Protein AF-A0A937V9N5-F1 (afdb_monomer_lite)

Foldseek 3Di:
DDDDDDDQDAPVVLVVQLPDDDDPVQWDWDFDDADPVNPDGDTDIDGDPVSSVVSCCVSAVVKDKDWDWDDDPQKIKIKIWIDGSRDTDIDIDMDRDDDDD

Sequence (101 aa):
MSSTIPTPKAFDAVLAELAEHFDPEAVEFKAGAVTQDKARALALAYVDSRVYQGRLDTVAPDWRNEYTREYAGERVIVTCALTVAGVTRQAIGESLERSPL

Structure (mmCIF, N/CA/C/O backbone):
data_AF-A0A937V9N5-F1
#
_entry.id   AF-A0A937V9N5-F1
#
loop_
_atom_site.group_PDB
_atom_site.id
_atom_site.type_symbol
_atom_site.label_atom_id
_atom_site.label_alt_id
_atom_site.label_comp_id
_atom_site.label_asym_id
_atom_site.label_entity_id
_atom_site.label_seq_id
_atom_site.pdbx_PDB_ins_code
_atom_site.Cartn_x
_atom_site.Cartn_y
_atom_site.Cartn_z
_atom_site.occupancy
_atom_site.B_iso_or_equiv
_atom_site.auth_seq_id
_atom_site.auth_comp_id
_atom_site.auth_asym_id
_atom_site.auth_atom_id
_atom_site.pdbx_PDB_model_num
ATOM 1 N N . MET A 1 1 ? 29.000 -15.681 -19.452 1.00 52.06 1 MET A N 1
ATOM 2 C CA . MET A 1 1 ? 27.544 -15.846 -19.271 1.00 52.06 1 MET A CA 1
ATOM 3 C C . MET A 1 1 ? 26.914 -14.479 -19.488 1.00 52.06 1 MET A C 1
ATOM 5 O O . MET A 1 1 ? 27.125 -13.608 -18.657 1.00 52.06 1 MET A O 1
ATOM 9 N N . SER A 1 2 ? 26.273 -14.238 -20.635 1.00 53.72 2 SER A N 1
ATOM 10 C CA . SER A 1 2 ? 25.609 -12.952 -20.894 1.00 53.72 2 SER A CA 1
ATOM 11 C C . SER A 1 2 ? 24.272 -12.928 -20.165 1.00 53.72 2 SER A C 1
ATOM 13 O O . SER A 1 2 ? 23.360 -13.661 -20.539 1.00 53.72 2 SER A O 1
ATOM 15 N N . SER A 1 3 ? 24.168 -12.118 -19.112 1.00 53.28 3 SER A N 1
ATOM 16 C CA . SER A 1 3 ? 22.881 -11.828 -18.481 1.00 53.28 3 SER A CA 1
ATOM 17 C C . SER A 1 3 ? 22.115 -10.872 -19.396 1.00 53.28 3 SER A C 1
ATOM 19 O O . SER A 1 3 ? 22.563 -9.751 -19.635 1.00 53.28 3 SER A O 1
ATOM 21 N N . THR A 1 4 ? 21.009 -11.338 -19.975 1.00 52.84 4 THR A N 1
ATOM 22 C CA . THR A 1 4 ? 20.101 -10.484 -20.750 1.00 52.84 4 THR A CA 1
ATOM 23 C C . THR A 1 4 ? 19.293 -9.675 -19.747 1.00 52.84 4 THR A C 1
ATOM 25 O O . THR A 1 4 ? 18.473 -10.242 -19.031 1.00 52.84 4 THR A O 1
ATOM 28 N N . ILE A 1 5 ? 19.550 -8.370 -19.658 1.00 61.75 5 ILE A N 1
ATOM 29 C CA . ILE A 1 5 ? 18.719 -7.469 -18.854 1.00 61.75 5 ILE A CA 1
ATOM 30 C C . ILE A 1 5 ? 17.372 -7.351 -19.583 1.00 61.75 5 ILE A C 1
ATOM 32 O O . ILE A 1 5 ? 17.368 -6.925 -20.742 1.00 61.75 5 ILE A O 1
ATOM 36 N N . PRO A 1 6 ? 16.243 -7.753 -18.972 1.00 65.75 6 PRO A N 1
ATOM 37 C CA . PRO A 1 6 ? 14.940 -7.588 -19.597 1.00 65.75 6 PRO A CA 1
ATOM 38 C C . PRO A 1 6 ? 14.667 -6.098 -19.827 1.00 65.75 6 PRO A C 1
ATOM 40 O O . PRO A 1 6 ? 14.913 -5.264 -18.956 1.00 65.75 6 PRO A O 1
ATOM 43 N N . THR A 1 7 ? 14.184 -5.756 -21.021 1.00 70.56 7 THR A N 1
ATOM 44 C CA . THR A 1 7 ? 13.763 -4.389 -21.339 1.00 70.56 7 THR A CA 1
ATOM 45 C C . THR A 1 7 ? 12.620 -3.977 -20.403 1.00 70.56 7 THR A C 1
ATOM 47 O O . THR A 1 7 ? 11.672 -4.754 -20.258 1.00 70.56 7 THR A O 1
ATOM 50 N N . PRO A 1 8 ? 12.669 -2.783 -19.781 1.00 78.44 8 PRO A N 1
ATOM 51 C CA . PRO A 1 8 ? 11.593 -2.317 -18.914 1.00 78.44 8 PRO A CA 1
ATOM 52 C C . PRO A 1 8 ? 10.270 -2.238 -19.678 1.00 78.44 8 PRO A C 1
ATOM 54 O O . PRO A 1 8 ? 10.219 -1.714 -20.795 1.00 78.44 8 PRO A O 1
ATOM 57 N N . LYS A 1 9 ? 9.192 -2.748 -19.076 1.00 88.25 9 LYS A N 1
ATOM 58 C CA . LYS A 1 9 ? 7.836 -2.600 -19.617 1.00 88.25 9 LYS A CA 1
ATOM 59 C C . LYS A 1 9 ? 7.418 -1.125 -19.573 1.00 88.25 9 LYS A C 1
ATOM 61 O O . LYS A 1 9 ? 7.763 -0.400 -18.642 1.00 88.25 9 LYS A O 1
ATOM 66 N N . ALA A 1 10 ? 6.634 -0.689 -20.558 1.00 92.94 10 ALA A N 1
ATOM 67 C CA . ALA A 1 10 ? 5.987 0.620 -20.509 1.00 92.94 10 ALA A CA 1
ATOM 68 C C . ALA A 1 10 ? 4.964 0.674 -19.359 1.00 92.94 10 ALA A C 1
ATOM 70 O O . ALA A 1 10 ? 4.319 -0.334 -19.058 1.00 92.94 10 ALA A O 1
ATOM 71 N N . PHE A 1 11 ? 4.785 1.852 -18.753 1.00 95.19 11 PHE A N 1
ATOM 72 C CA . PHE A 1 11 ? 3.903 2.024 -17.594 1.00 95.19 11 PHE A CA 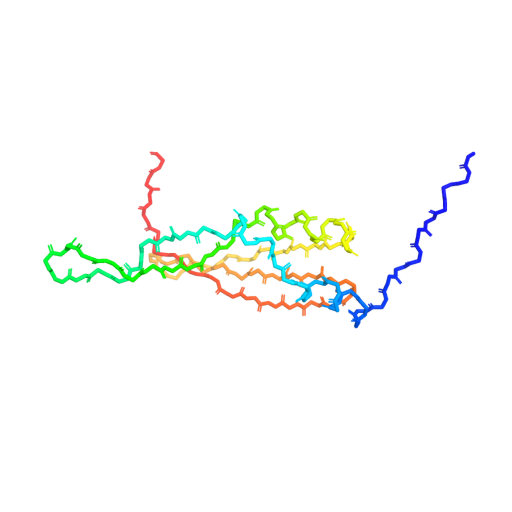1
ATOM 73 C C . PHE A 1 11 ? 2.469 1.538 -17.848 1.00 95.19 11 PHE A C 1
ATOM 75 O O . PHE A 1 11 ? 1.919 0.848 -16.999 1.00 95.19 11 PHE A O 1
ATOM 82 N N . ASP A 1 12 ? 1.887 1.812 -19.018 1.00 96.94 12 ASP A N 1
ATOM 83 C CA . ASP A 1 12 ? 0.512 1.392 -19.329 1.00 96.94 12 ASP A CA 1
ATOM 84 C C . ASP A 1 12 ? 0.350 -0.136 -19.359 1.00 96.94 12 ASP A C 1
ATOM 86 O O . ASP A 1 12 ? -0.667 -0.661 -18.909 1.00 96.94 12 ASP A O 1
ATOM 90 N N . ALA A 1 13 ? 1.373 -0.864 -19.825 1.00 96.50 13 ALA A N 1
ATOM 91 C CA . ALA A 1 13 ? 1.375 -2.327 -19.806 1.00 96.50 13 ALA A CA 1
ATOM 92 C C . ALA A 1 13 ? 1.490 -2.867 -18.371 1.00 96.50 13 ALA A C 1
ATOM 94 O O . ALA A 1 13 ? 0.758 -3.777 -17.989 1.00 96.50 13 ALA A O 1
ATOM 95 N N . VAL A 1 14 ? 2.359 -2.261 -17.555 1.00 97.31 14 VAL A N 1
ATOM 96 C CA . VAL A 1 14 ? 2.480 -2.588 -16.126 1.00 97.31 14 VAL A CA 1
ATOM 97 C C . VAL A 1 14 ? 1.174 -2.311 -15.387 1.00 97.31 14 VAL A C 1
ATOM 99 O O . VAL A 1 14 ? 0.725 -3.136 -14.597 1.00 97.31 14 VAL A O 1
ATOM 102 N N . LEU A 1 15 ? 0.535 -1.173 -15.655 1.00 96.94 15 LEU A N 1
ATOM 103 C CA . LEU A 1 15 ? -0.718 -0.793 -15.017 1.00 96.94 15 LEU A CA 1
ATOM 104 C C . LEU A 1 15 ? -1.845 -1.774 -15.353 1.00 96.94 15 LEU A C 1
ATOM 106 O O . LEU A 1 15 ? -2.613 -2.116 -14.458 1.00 96.94 15 LEU A O 1
ATOM 110 N N . ALA A 1 16 ? -1.924 -2.242 -16.603 1.00 97.56 16 ALA A N 1
ATOM 111 C CA . ALA A 1 16 ? -2.905 -3.245 -17.008 1.00 97.56 16 ALA A CA 1
ATOM 112 C C . ALA A 1 16 ? -2.749 -4.551 -16.206 1.00 97.56 16 ALA A C 1
ATOM 114 O O . ALA A 1 16 ? -3.729 -5.043 -15.659 1.00 97.56 16 ALA A O 1
ATOM 115 N N . GLU A 1 17 ? -1.522 -5.060 -16.053 1.00 97.56 17 GLU A N 1
ATOM 116 C CA . GLU A 1 17 ? -1.250 -6.266 -15.252 1.00 97.56 17 GLU A CA 1
ATOM 117 C C . GLU A 1 17 ? -1.526 -6.055 -13.753 1.00 97.56 17 GLU A C 1
ATOM 119 O O . GLU A 1 17 ? -2.065 -6.931 -13.078 1.00 97.56 17 GLU A O 1
ATOM 124 N N . LEU A 1 18 ? -1.184 -4.883 -13.206 1.00 97.00 18 LEU A N 1
ATOM 125 C CA . LEU A 1 18 ? -1.448 -4.569 -11.797 1.00 97.00 18 LEU A CA 1
ATOM 126 C C . LEU A 1 18 ? -2.946 -4.416 -11.489 1.00 97.00 18 LEU A C 1
ATOM 128 O O . LEU A 1 18 ? -3.344 -4.658 -10.346 1.00 97.00 18 LEU A O 1
ATOM 132 N N . ALA A 1 19 ? -3.751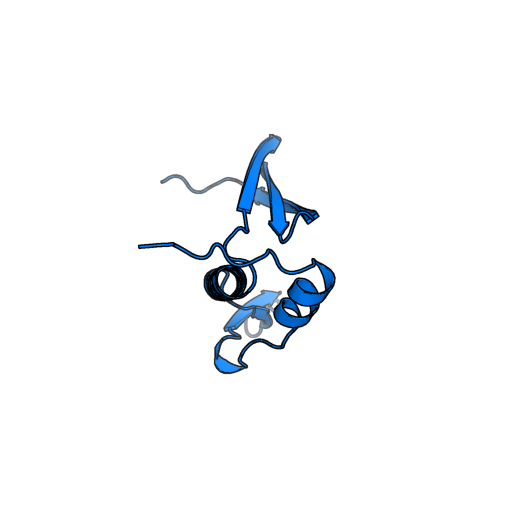 -4.029 -12.484 1.00 96.69 19 ALA A N 1
ATOM 133 C CA . ALA A 1 19 ? -5.194 -3.823 -12.371 1.00 96.69 19 ALA A CA 1
ATOM 134 C C . ALA A 1 19 ? -6.022 -5.120 -12.366 1.00 96.69 19 ALA A C 1
ATOM 136 O O . ALA A 1 19 ? -7.218 -5.060 -12.077 1.00 96.69 19 ALA A O 1
ATOM 137 N N . GLU A 1 20 ? -5.413 -6.275 -12.651 1.00 97.31 20 GLU A N 1
ATOM 138 C CA . GLU A 1 20 ? -6.083 -7.576 -12.562 1.00 97.31 20 GLU A CA 1
ATOM 139 C C . GLU A 1 20 ? -6.676 -7.820 -11.167 1.00 97.31 20 GLU A C 1
ATOM 141 O O . GLU A 1 20 ? -6.169 -7.336 -10.149 1.00 97.31 20 GLU A O 1
ATOM 146 N N . HIS A 1 21 ? -7.749 -8.604 -11.075 1.00 96.50 21 HIS A N 1
ATOM 147 C CA . HIS A 1 21 ? -8.350 -8.904 -9.775 1.00 96.50 21 HIS A CA 1
ATOM 148 C C . HIS A 1 21 ? -7.378 -9.680 -8.872 1.00 96.50 21 HIS A C 1
ATOM 150 O O . HIS A 1 21 ? -6.506 -10.415 -9.339 1.00 96.50 21 HIS A O 1
ATOM 156 N N . PHE A 1 22 ? -7.491 -9.498 -7.556 1.00 96.00 22 PHE A N 1
ATOM 157 C CA . PHE A 1 22 ? -6.865 -10.426 -6.613 1.00 96.00 22 PHE A CA 1
ATOM 158 C C . PHE A 1 22 ? -7.652 -11.731 -6.569 1.00 96.00 22 PHE A C 1
ATOM 160 O O . PHE A 1 22 ? -8.854 -11.743 -6.840 1.00 96.00 22 PHE A O 1
ATOM 167 N N . ASP A 1 23 ? -6.958 -12.814 -6.221 1.00 96.00 23 ASP A N 1
ATOM 168 C CA . ASP A 1 23 ? -7.618 -14.071 -5.887 1.00 96.00 23 ASP A CA 1
ATOM 169 C C . ASP A 1 23 ? -8.632 -13.805 -4.758 1.00 96.00 23 ASP A C 1
ATOM 171 O O . ASP A 1 23 ? -8.250 -13.196 -3.750 1.00 96.00 23 ASP A O 1
ATOM 175 N N . PRO A 1 24 ? -9.908 -14.205 -4.902 1.00 96.12 24 PRO A N 1
ATOM 176 C CA . PRO A 1 24 ? -10.894 -14.072 -3.836 1.00 96.12 24 PRO A CA 1
ATOM 177 C C . PRO A 1 24 ? -10.440 -14.664 -2.496 1.00 96.12 24 PRO A C 1
ATOM 179 O O . PRO A 1 24 ? -10.821 -14.134 -1.456 1.00 96.12 24 PRO A O 1
ATOM 182 N N . GLU A 1 25 ? -9.607 -15.711 -2.497 1.00 96.69 25 GLU A N 1
ATOM 183 C CA . GLU A 1 25 ? -9.066 -16.314 -1.270 1.00 96.69 25 GLU A CA 1
ATOM 184 C C . GLU A 1 25 ? -8.030 -15.426 -0.562 1.00 96.69 25 GLU A C 1
ATOM 186 O O . GLU A 1 25 ? -7.807 -15.574 0.638 1.00 96.69 25 GLU A O 1
ATOM 191 N N . ALA A 1 26 ? -7.427 -14.467 -1.270 1.00 96.31 26 ALA A N 1
ATOM 192 C CA . ALA A 1 26 ? -6.516 -13.482 -0.687 1.00 96.31 26 ALA A CA 1
ATOM 193 C C . ALA A 1 26 ? -7.247 -12.276 -0.065 1.00 96.31 26 ALA A C 1
ATOM 195 O O . ALA A 1 26 ? -6.599 -11.398 0.514 1.00 96.31 26 ALA A O 1
ATOM 196 N N . VAL A 1 27 ? -8.576 -12.193 -0.213 1.00 96.75 27 VAL A N 1
ATOM 197 C CA . VAL A 1 27 ? -9.393 -11.121 0.363 1.00 96.75 27 VAL A CA 1
ATOM 198 C C . VAL A 1 27 ? -9.792 -11.488 1.788 1.00 96.75 27 VAL A C 1
ATOM 200 O O . VAL A 1 27 ? -10.601 -12.379 2.034 1.00 96.75 27 VAL A O 1
ATOM 203 N N . GLU A 1 28 ? -9.257 -10.736 2.739 1.00 96.12 28 GLU A N 1
ATOM 204 C CA . GLU A 1 28 ? -9.575 -10.828 4.155 1.00 96.12 28 GLU A CA 1
ATOM 205 C C . GLU A 1 28 ? -10.590 -9.756 4.568 1.00 96.12 28 GLU A C 1
ATOM 207 O O . GLU A 1 28 ? -10.791 -8.745 3.890 1.00 96.12 28 GLU A O 1
ATOM 212 N N . PHE A 1 29 ? -11.229 -9.950 5.723 1.00 95.75 29 PHE A N 1
ATOM 213 C CA . PHE A 1 29 ? -12.173 -8.986 6.280 1.00 95.75 29 PHE A CA 1
ATOM 214 C C . PHE A 1 29 ? -11.750 -8.569 7.678 1.00 95.75 29 PHE A C 1
ATOM 216 O O . PHE A 1 29 ? -11.558 -9.404 8.561 1.00 95.75 29 PHE A O 1
ATOM 223 N N . LYS A 1 30 ? -11.685 -7.257 7.905 1.00 94.31 30 LYS A N 1
ATOM 224 C CA . LYS A 1 30 ? -11.557 -6.689 9.249 1.00 94.31 30 LYS A CA 1
ATOM 225 C C . LYS A 1 30 ? -12.859 -6.036 9.687 1.00 94.31 30 LYS A C 1
ATOM 227 O O . LYS A 1 30 ? -13.608 -5.497 8.871 1.00 94.31 30 LYS A O 1
ATOM 232 N N . ALA A 1 31 ? -13.111 -6.052 10.992 1.00 95.00 31 ALA A N 1
ATOM 233 C CA . ALA A 1 31 ? -14.221 -5.313 11.573 1.00 95.00 31 ALA A CA 1
ATOM 234 C C . ALA A 1 31 ? -13.975 -3.801 11.427 1.00 95.00 31 ALA A C 1
ATOM 236 O O . ALA A 1 31 ? -12.967 -3.273 11.894 1.00 95.00 31 ALA A O 1
ATOM 237 N N . GLY A 1 32 ? -14.890 -3.118 10.745 1.00 95.31 32 GLY A N 1
ATOM 238 C CA . GLY A 1 32 ? -14.971 -1.665 10.663 1.00 95.31 3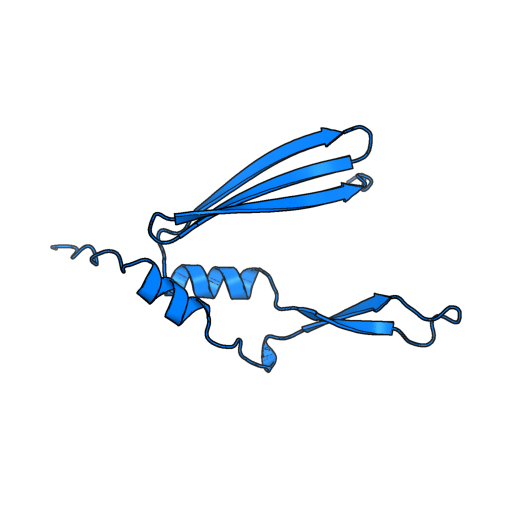2 GLY A CA 1
ATOM 239 C C . GLY A 1 32 ? -15.835 -1.089 11.782 1.00 95.31 32 GLY A C 1
ATOM 240 O O . GLY A 1 32 ? -15.732 -1.491 12.939 1.00 95.31 32 GLY A O 1
ATOM 241 N N . ALA A 1 33 ? -16.712 -0.144 11.435 1.00 95.81 33 ALA A N 1
ATOM 242 C CA . ALA A 1 33 ? -17.656 0.438 12.385 1.00 95.81 33 ALA A CA 1
ATOM 243 C C . ALA A 1 33 ? -18.537 -0.646 13.030 1.00 95.81 33 ALA A C 1
ATOM 245 O O . ALA A 1 33 ? -19.093 -1.499 12.333 1.00 95.81 33 ALA A O 1
ATOM 246 N N . VAL A 1 34 ? -18.664 -0.593 14.356 1.00 96.94 34 VAL A N 1
ATOM 247 C CA . VAL A 1 34 ? -19.485 -1.516 15.150 1.00 96.94 34 VAL A CA 1
ATOM 248 C C . VAL A 1 34 ? -20.803 -0.863 15.552 1.00 96.94 34 VAL A C 1
ATOM 250 O O . VAL A 1 34 ? -20.876 0.354 15.729 1.00 96.94 34 VAL A O 1
ATOM 253 N N . THR A 1 35 ? -21.853 -1.665 15.716 1.00 96.12 35 THR A N 1
ATOM 254 C CA . THR A 1 35 ? -23.117 -1.203 16.305 1.00 96.12 35 THR A CA 1
ATOM 255 C C . THR A 1 35 ? -22.919 -0.787 17.766 1.00 96.12 35 THR A C 1
ATOM 257 O O . THR A 1 35 ? -21.967 -1.213 18.422 1.00 96.12 35 THR A O 1
ATOM 260 N N . GLN A 1 36 ? -23.820 0.042 18.307 1.00 95.50 36 GLN A N 1
ATOM 261 C CA . GLN A 1 36 ? -23.724 0.528 19.694 1.00 95.50 36 GLN A CA 1
ATOM 262 C C . GLN A 1 36 ? -23.687 -0.618 20.720 1.00 95.50 36 GLN A C 1
ATOM 264 O O . GLN A 1 36 ? -22.962 -0.545 21.709 1.00 95.50 36 GLN A O 1
ATOM 269 N N . ASP A 1 37 ? -24.437 -1.690 20.460 1.00 95.94 37 ASP A N 1
ATOM 270 C CA . ASP A 1 37 ? -24.466 -2.916 21.264 1.00 95.94 37 ASP A CA 1
ATOM 271 C C . ASP A 1 37 ? -23.267 -3.854 21.010 1.00 95.94 37 ASP A C 1
ATOM 273 O O . ASP A 1 37 ? -23.164 -4.900 21.646 1.00 95.94 37 ASP A O 1
ATOM 277 N N . LYS A 1 38 ? -22.359 -3.492 20.090 1.00 93.00 38 LYS A N 1
ATOM 278 C CA . LYS A 1 38 ? -21.197 -4.274 19.630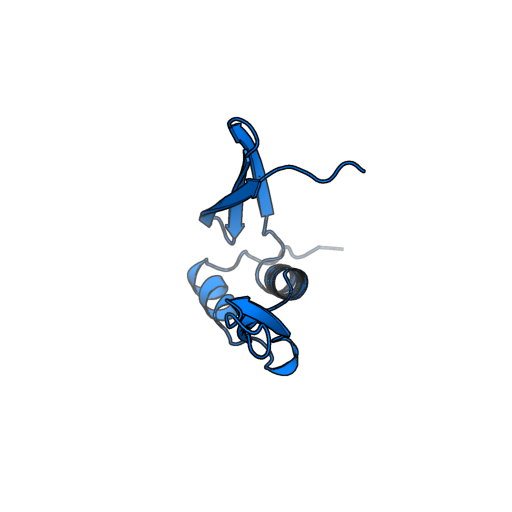 1.00 93.00 38 LYS A CA 1
ATOM 279 C C . LYS A 1 38 ? -21.535 -5.661 19.073 1.00 93.00 38 LYS A C 1
ATOM 281 O O . LYS A 1 38 ? -20.636 -6.476 18.887 1.00 93.00 38 LYS A O 1
ATOM 286 N N . ALA A 1 39 ? -22.804 -5.935 18.777 1.00 95.56 39 ALA A N 1
ATOM 287 C CA . ALA A 1 39 ? -23.233 -7.235 18.277 1.00 95.56 39 ALA A CA 1
ATOM 288 C C . ALA A 1 39 ? -22.874 -7.450 16.798 1.00 95.56 39 ALA A C 1
ATOM 290 O O . ALA A 1 39 ? -22.859 -8.587 16.329 1.00 95.56 39 ALA A O 1
ATOM 291 N N . ARG A 1 40 ? -22.630 -6.374 16.036 1.00 96.00 40 ARG A N 1
ATOM 292 C CA . ARG A 1 40 ? -22.335 -6.432 14.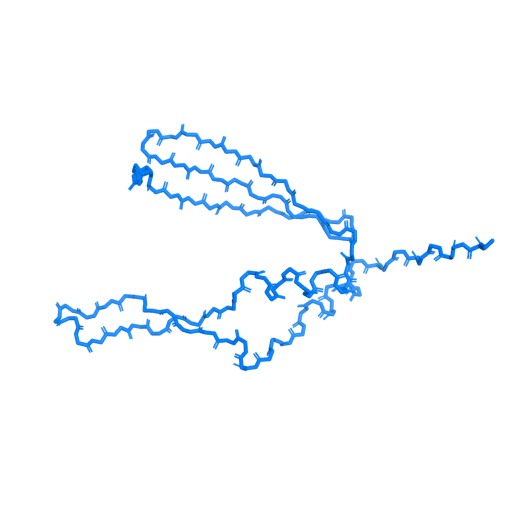598 1.00 96.00 40 ARG A CA 1
ATOM 293 C C . ARG A 1 40 ? -21.259 -5.423 14.223 1.00 96.00 40 ARG A C 1
ATOM 295 O O . ARG A 1 40 ? -21.118 -4.382 14.863 1.00 96.00 40 ARG A O 1
ATOM 302 N N . ALA A 1 41 ? -20.552 -5.717 13.139 1.00 97.25 41 ALA A N 1
ATOM 303 C CA . ALA A 1 41 ? -19.573 -4.826 12.536 1.00 97.25 41 ALA A CA 1
ATOM 304 C C . ALA A 1 41 ? -19.762 -4.769 11.018 1.00 97.25 41 ALA A C 1
ATOM 306 O O . ALA A 1 41 ? -20.180 -5.752 10.402 1.00 97.25 41 ALA A O 1
ATOM 307 N N . LEU A 1 42 ? -19.414 -3.635 10.412 1.00 97.19 42 LEU A N 1
ATOM 308 C CA . LEU A 1 42 ? -19.216 -3.549 8.969 1.00 97.19 42 LEU A CA 1
ATOM 309 C C . LEU A 1 42 ? -17.971 -4.361 8.595 1.00 97.19 42 LEU A C 1
ATOM 311 O O . LEU A 1 42 ? -16.879 -4.050 9.064 1.00 97.19 42 LEU A O 1
ATOM 315 N N . ALA A 1 43 ? -18.120 -5.381 7.755 1.00 96.75 43 ALA A N 1
ATOM 316 C CA . ALA A 1 43 ? -16.984 -6.135 7.242 1.00 96.75 43 ALA A CA 1
ATOM 317 C C . ALA A 1 43 ? -16.265 -5.311 6.162 1.00 96.75 43 ALA A C 1
ATOM 319 O O . ALA A 1 43 ? -16.831 -5.029 5.107 1.00 96.75 43 ALA A O 1
ATOM 320 N N . LEU A 1 44 ? -15.028 -4.901 6.436 1.00 97.00 44 LEU A N 1
ATOM 321 C CA . LEU A 1 44 ? -14.189 -4.171 5.492 1.00 97.00 44 LEU A CA 1
ATOM 322 C C . LEU A 1 44 ? -13.241 -5.152 4.812 1.00 97.00 44 LEU A C 1
ATOM 324 O O . LEU A 1 44 ? -12.333 -5.676 5.460 1.00 97.00 44 LEU A O 1
ATOM 328 N N . ALA A 1 45 ? -13.466 -5.382 3.521 1.00 96.69 45 ALA A N 1
ATOM 329 C CA . ALA A 1 45 ? -12.584 -6.193 2.694 1.00 96.69 45 ALA A CA 1
ATOM 330 C C . ALA A 1 45 ? -11.220 -5.507 2.533 1.00 96.69 45 ALA A C 1
ATOM 332 O O . ALA A 1 45 ? -11.149 -4.305 2.264 1.00 96.69 45 ALA A O 1
ATOM 333 N N . TYR A 1 46 ? -10.144 -6.269 2.682 1.00 95.69 46 TYR A N 1
ATOM 334 C CA . TYR A 1 46 ? -8.787 -5.843 2.370 1.00 95.69 46 TYR A CA 1
ATOM 335 C C . TYR A 1 46 ? -7.962 -7.037 1.892 1.00 95.69 46 TYR A C 1
ATOM 337 O O . TYR A 1 46 ? -8.317 -8.186 2.118 1.00 95.69 46 TYR A O 1
ATOM 345 N N . VAL A 1 47 ? -6.847 -6.755 1.234 1.00 96.94 47 VAL A N 1
A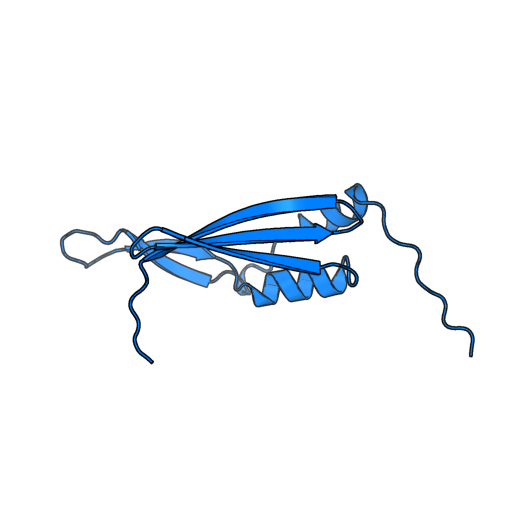TOM 346 C CA . VAL A 1 47 ? -5.829 -7.754 0.898 1.00 96.94 47 VAL A CA 1
ATOM 347 C C . VAL A 1 47 ? -4.575 -7.414 1.708 1.00 96.94 47 VAL A C 1
ATOM 349 O O . VAL A 1 47 ? -4.276 -6.229 1.901 1.00 96.94 47 VAL A O 1
ATOM 352 N N . ASP A 1 48 ? -3.850 -8.411 2.225 1.00 95.62 48 ASP A N 1
ATOM 353 C CA . ASP A 1 48 ? -2.611 -8.140 2.965 1.00 95.62 48 ASP A CA 1
ATOM 354 C C . ASP A 1 48 ? -1.582 -7.440 2.069 1.00 95.62 48 ASP A C 1
ATOM 356 O O . ASP A 1 48 ? -1.393 -7.769 0.895 1.00 95.62 48 ASP A O 1
ATOM 360 N N . SER A 1 49 ? -0.864 -6.477 2.646 1.00 93.62 49 SER A N 1
ATOM 361 C CA . SER A 1 49 ? 0.150 -5.696 1.931 1.00 93.62 49 SER A CA 1
ATOM 362 C C . SER A 1 49 ? 1.222 -6.550 1.237 1.00 93.62 49 SER A C 1
ATOM 364 O O . SER A 1 49 ? 1.739 -6.135 0.200 1.00 93.62 49 SER A O 1
ATOM 366 N N . ARG A 1 50 ? 1.540 -7.746 1.752 1.00 95.50 50 ARG A N 1
ATOM 367 C CA . ARG A 1 50 ? 2.526 -8.655 1.146 1.00 95.50 50 ARG A CA 1
ATOM 368 C C . ARG A 1 50 ? 2.044 -9.240 -0.174 1.00 95.50 50 ARG A C 1
ATOM 370 O O . ARG A 1 50 ? 2.865 -9.502 -1.045 1.00 95.50 50 ARG A O 1
ATOM 377 N N . VAL A 1 51 ? 0.734 -9.398 -0.357 1.00 97.19 51 VAL A N 1
ATOM 378 C CA . VAL A 1 51 ? 0.157 -9.868 -1.625 1.00 97.19 51 VAL A CA 1
ATOM 379 C C . VAL A 1 51 ? 0.307 -8.789 -2.701 1.00 97.19 51 VAL A C 1
ATOM 381 O O . VAL A 1 51 ? 0.695 -9.091 -3.829 1.00 97.19 51 VAL A O 1
ATOM 384 N N . TYR A 1 52 ? 0.090 -7.515 -2.348 1.00 95.69 52 TYR A N 1
ATOM 385 C CA . TYR A 1 52 ? 0.386 -6.391 -3.246 1.00 95.69 52 TYR A CA 1
ATOM 386 C C . TYR A 1 52 ? 1.872 -6.337 -3.613 1.00 95.69 52 TYR A C 1
ATOM 388 O O . TYR A 1 52 ? 2.202 -6.174 -4.785 1.00 95.69 52 TYR A O 1
ATOM 396 N N . GLN A 1 53 ? 2.760 -6.499 -2.627 1.00 96.88 53 GLN A N 1
ATOM 397 C CA . GLN A 1 53 ? 4.210 -6.497 -2.844 1.00 96.88 53 GLN A CA 1
ATOM 398 C C . GLN A 1 53 ? 4.644 -7.649 -3.755 1.00 96.88 53 GLN A C 1
ATOM 400 O O . GLN A 1 53 ? 5.323 -7.395 -4.738 1.00 96.88 53 GLN A O 1
ATOM 405 N N . GLY A 1 54 ? 4.159 -8.875 -3.536 1.00 97.06 54 GLY A N 1
ATOM 406 C CA . GLY A 1 54 ? 4.484 -10.011 -4.406 1.00 97.06 54 GLY A CA 1
ATOM 407 C C . GLY A 1 54 ? 4.001 -9.829 -5.852 1.00 97.06 54 GLY A C 1
ATOM 408 O O . GLY A 1 54 ? 4.680 -10.230 -6.801 1.00 97.06 54 GLY A O 1
ATOM 409 N N . ARG A 1 55 ? 2.854 -9.162 -6.050 1.00 97.38 55 ARG A N 1
ATOM 410 C CA . ARG A 1 55 ? 2.401 -8.771 -7.392 1.00 97.38 55 ARG A CA 1
ATOM 411 C C . ARG A 1 55 ? 3.328 -7.724 -8.016 1.00 97.38 55 ARG A C 1
ATOM 413 O O . ARG A 1 55 ? 3.677 -7.866 -9.185 1.00 97.38 55 ARG A O 1
ATOM 420 N N . LEU A 1 56 ? 3.740 -6.707 -7.257 1.00 97.56 56 LEU A N 1
ATOM 421 C CA . LEU A 1 56 ? 4.711 -5.708 -7.717 1.00 97.56 56 LEU A CA 1
ATOM 422 C C . LEU A 1 56 ? 6.056 -6.357 -8.077 1.00 97.56 56 LEU A C 1
ATOM 424 O O . LEU A 1 56 ? 6.557 -6.104 -9.167 1.00 97.56 56 LEU A O 1
ATOM 428 N N . ASP A 1 57 ? 6.576 -7.254 -7.236 1.00 97.25 57 ASP A N 1
ATOM 429 C CA . ASP A 1 57 ? 7.817 -8.005 -7.474 1.00 97.25 57 ASP A CA 1
ATOM 430 C C . ASP A 1 57 ? 7.765 -8.809 -8.781 1.00 97.25 57 ASP A C 1
ATOM 432 O O . ASP A 1 57 ? 8.766 -8.945 -9.480 1.00 97.25 57 ASP A O 1
ATOM 436 N N . THR A 1 58 ? 6.587 -9.328 -9.133 1.00 96.19 58 THR A N 1
ATOM 437 C CA . THR A 1 58 ? 6.389 -10.108 -10.361 1.00 96.19 58 THR A CA 1
ATOM 438 C C . THR A 1 58 ? 6.259 -9.216 -11.598 1.00 96.19 58 THR A C 1
ATOM 440 O O . THR A 1 58 ? 6.861 -9.494 -12.635 1.00 96.19 58 THR A O 1
ATOM 443 N N . VAL A 1 59 ? 5.452 -8.155 -11.515 1.00 96.62 59 VAL A N 1
ATOM 444 C CA . VAL A 1 59 ? 5.083 -7.329 -12.677 1.00 96.62 59 VAL A CA 1
ATOM 445 C C . VAL A 1 59 ? 6.138 -6.261 -12.987 1.00 96.62 59 VAL A C 1
ATOM 447 O O . VAL A 1 59 ? 6.407 -5.985 -14.159 1.00 96.62 59 VAL A O 1
ATOM 450 N N . ALA A 1 60 ? 6.728 -5.664 -11.951 1.00 96.38 60 ALA A N 1
ATOM 451 C CA . ALA A 1 60 ? 7.678 -4.558 -12.024 1.00 96.38 60 ALA A CA 1
ATOM 452 C C . ALA A 1 60 ? 8.759 -4.709 -10.934 1.00 96.38 60 ALA A C 1
ATOM 454 O O . ALA A 1 60 ? 8.753 -3.949 -9.971 1.00 96.38 60 ALA A O 1
ATOM 455 N N . PRO A 1 61 ? 9.686 -5.679 -11.052 1.00 95.56 61 PRO A N 1
ATOM 456 C CA . PRO A 1 61 ? 10.673 -6.013 -10.011 1.00 95.56 61 PRO A CA 1
ATOM 457 C C . PRO A 1 61 ? 11.635 -4.872 -9.635 1.00 95.56 61 PRO A C 1
ATOM 459 O O . PRO A 1 61 ? 12.351 -4.968 -8.644 1.00 95.56 61 PRO A O 1
ATOM 462 N N . ASP A 1 62 ? 11.684 -3.806 -10.432 1.00 94.94 62 ASP A N 1
ATOM 463 C CA . ASP A 1 62 ? 12.441 -2.579 -10.179 1.00 94.94 62 ASP A CA 1
ATOM 464 C C . ASP A 1 62 ? 11.639 -1.520 -9.398 1.00 94.94 62 ASP A C 1
ATOM 466 O O . ASP A 1 62 ? 12.109 -0.388 -9.222 1.00 94.94 62 ASP A O 1
ATOM 470 N N . TRP A 1 63 ? 10.426 -1.858 -8.941 1.00 97.38 63 TRP A N 1
ATOM 471 C CA . TRP A 1 63 ? 9.613 -0.976 -8.115 1.00 97.38 63 TRP A CA 1
ATOM 472 C C . TRP A 1 63 ? 10.354 -0.589 -6.835 1.00 97.38 63 TRP A C 1
ATOM 474 O O . TRP A 1 63 ? 11.149 -1.343 -6.274 1.00 97.38 63 TRP A O 1
ATOM 484 N N . ARG A 1 64 ? 10.078 0.618 -6.346 1.00 97.69 64 ARG A N 1
ATOM 485 C CA . ARG A 1 64 ? 10.631 1.093 -5.075 1.00 97.69 64 ARG A CA 1
ATOM 486 C C . ARG A 1 64 ? 9.647 1.977 -4.346 1.00 97.69 64 ARG A C 1
ATOM 488 O O . ARG A 1 64 ? 8.818 2.641 -4.973 1.00 97.69 64 ARG A O 1
ATOM 495 N N . ASN A 1 65 ? 9.796 2.048 -3.033 1.00 97.62 65 ASN A N 1
ATOM 496 C CA . ASN A 1 65 ? 9.113 3.022 -2.207 1.00 97.62 65 ASN A CA 1
ATOM 497 C C . ASN A 1 65 ? 10.078 3.796 -1.310 1.00 97.62 65 ASN A C 1
ATOM 499 O O . ASN A 1 65 ? 11.125 3.308 -0.897 1.00 97.62 65 ASN A O 1
ATOM 503 N N . GLU A 1 66 ? 9.690 5.026 -1.010 1.00 98.12 66 GLU A N 1
ATOM 504 C CA . GLU A 1 66 ? 10.399 5.924 -0.111 1.00 98.12 66 GLU A CA 1
ATOM 505 C C . GLU A 1 66 ? 9.396 6.464 0.908 1.00 98.12 66 GLU A C 1
ATOM 507 O O . GLU A 1 66 ? 8.258 6.788 0.561 1.00 98.12 66 GLU A O 1
ATOM 512 N N . TYR A 1 67 ? 9.809 6.543 2.172 1.00 96.94 67 TYR A N 1
ATOM 513 C CA . TYR A 1 67 ? 8.955 7.000 3.262 1.00 96.94 67 TYR A CA 1
ATOM 514 C C . TYR A 1 67 ? 9.543 8.243 3.911 1.00 96.94 67 TYR A C 1
ATOM 516 O O . TYR A 1 67 ? 10.682 8.220 4.380 1.00 96.94 67 TYR A O 1
ATOM 524 N N . THR A 1 68 ? 8.738 9.294 4.018 1.00 96.81 68 THR A N 1
ATOM 525 C CA . THR A 1 68 ? 9.033 10.454 4.864 1.00 96.81 68 THR A CA 1
ATOM 526 C C . THR A 1 68 ? 8.071 10.482 6.045 1.00 96.81 68 THR A C 1
ATOM 528 O O . THR A 1 68 ? 6.939 10.005 5.951 1.00 96.81 68 THR A O 1
ATOM 531 N N . ARG A 1 69 ? 8.545 10.981 7.190 1.00 95.69 69 ARG A N 1
ATOM 532 C CA . ARG A 1 69 ? 7.782 11.022 8.442 1.00 95.69 69 ARG A CA 1
ATOM 533 C C . ARG A 1 69 ? 7.781 12.436 8.994 1.00 95.69 69 ARG A C 1
ATOM 535 O O . ARG A 1 69 ? 8.841 13.048 9.097 1.00 95.69 69 ARG A O 1
ATOM 542 N N . GLU A 1 70 ? 6.610 12.902 9.392 1.00 95.06 70 GLU A N 1
ATOM 543 C CA . GLU A 1 70 ? 6.399 14.192 10.038 1.00 95.06 70 GLU A CA 1
ATOM 544 C C . GLU A 1 70 ? 5.666 13.978 11.363 1.00 95.06 70 GLU A C 1
ATOM 546 O O . GLU A 1 70 ? 4.712 13.200 11.443 1.00 95.06 70 GLU A O 1
ATOM 551 N N . TYR A 1 71 ? 6.124 14.665 12.410 1.00 93.12 71 TYR A N 1
ATOM 552 C CA . TYR A 1 71 ? 5.535 14.594 13.746 1.00 93.12 71 TYR A CA 1
ATOM 553 C C . TYR A 1 71 ? 4.766 15.885 14.021 1.00 93.12 71 TYR A C 1
ATOM 555 O O . TYR A 1 71 ? 5.350 16.969 14.056 1.00 93.12 71 TYR A O 1
ATOM 563 N N . ALA A 1 72 ? 3.454 15.765 14.216 1.00 88.19 72 ALA A N 1
ATOM 564 C CA . ALA A 1 72 ? 2.549 16.879 14.478 1.00 88.19 72 ALA A CA 1
ATOM 565 C C . ALA A 1 72 ? 1.795 16.628 15.792 1.00 88.19 72 ALA A C 1
ATOM 567 O O . ALA A 1 72 ? 0.706 16.053 15.811 1.00 88.19 72 ALA A O 1
ATOM 568 N N . GLY A 1 73 ? 2.400 17.031 16.913 1.00 89.12 73 GLY A N 1
ATOM 569 C CA . GLY A 1 73 ? 1.890 16.695 18.246 1.00 89.12 73 GLY A CA 1
ATOM 570 C C . GLY A 1 73 ? 1.970 15.188 18.503 1.00 89.12 73 GLY A C 1
ATOM 571 O O . GLY A 1 73 ? 3.029 14.596 18.330 1.00 89.12 73 GLY A O 1
ATOM 572 N N . GLU A 1 74 ? 0.850 14.566 18.883 1.00 88.94 74 GLU A N 1
ATOM 573 C CA . GLU A 1 74 ? 0.742 13.107 19.094 1.00 88.94 74 GLU A CA 1
ATOM 574 C C . GLU A 1 74 ? 0.527 12.316 17.791 1.00 88.94 74 GLU A C 1
ATOM 576 O O . GLU A 1 74 ? 0.249 11.120 17.821 1.00 88.94 74 GLU A O 1
ATOM 581 N N . ARG A 1 75 ? 0.590 12.966 16.627 1.00 89.94 75 ARG A N 1
ATOM 582 C CA . ARG A 1 75 ? 0.333 12.330 15.335 1.00 89.94 75 ARG A CA 1
ATOM 583 C C . ARG A 1 75 ? 1.629 12.098 14.581 1.00 89.94 75 ARG A C 1
ATOM 585 O O . ARG A 1 75 ? 2.420 13.023 14.400 1.00 89.94 75 ARG A O 1
ATOM 592 N N . VAL A 1 76 ? 1.786 10.882 14.073 1.00 94.31 76 VAL A N 1
ATOM 593 C CA . VAL A 1 76 ? 2.797 10.545 13.071 1.00 94.31 76 VAL A CA 1
ATOM 594 C C . VAL A 1 76 ? 2.112 10.544 11.715 1.00 94.31 76 VAL A C 1
ATOM 596 O O . VAL A 1 76 ? 1.158 9.795 11.498 1.00 94.31 76 VAL A O 1
ATOM 599 N N . ILE A 1 77 ? 2.591 11.390 10.810 1.00 95.06 77 ILE A N 1
ATOM 600 C CA . ILE A 1 77 ? 2.164 11.453 9.415 1.00 95.06 77 ILE A CA 1
ATOM 601 C C . ILE A 1 77 ? 3.274 10.816 8.583 1.00 95.06 77 ILE A C 1
ATOM 603 O O . ILE A 1 77 ? 4.439 11.192 8.697 1.00 95.06 77 ILE A O 1
ATOM 607 N N . VAL A 1 78 ? 2.929 9.829 7.764 1.00 96.69 78 VAL A N 1
ATOM 608 C CA . VAL A 1 78 ? 3.861 9.128 6.880 1.00 96.69 78 VAL A CA 1
ATOM 609 C C . VAL A 1 78 ? 3.432 9.356 5.441 1.00 96.69 78 VAL A C 1
ATOM 611 O O . VAL A 1 78 ? 2.343 8.939 5.050 1.00 96.69 78 VAL A O 1
ATOM 614 N N . THR A 1 79 ? 4.299 9.964 4.636 1.00 97.38 79 THR A N 1
ATOM 615 C CA . THR A 1 79 ? 4.116 10.007 3.182 1.00 97.38 79 THR A CA 1
ATOM 616 C C . THR A 1 79 ? 4.902 8.862 2.563 1.00 97.38 79 THR A C 1
ATOM 618 O O . THR A 1 79 ? 6.109 8.747 2.770 1.00 97.38 79 THR A O 1
ATOM 621 N N . CYS A 1 80 ? 4.221 8.011 1.801 1.00 97.69 80 CYS A N 1
ATOM 622 C CA . CYS A 1 80 ? 4.834 6.970 0.985 1.00 97.69 80 CYS A CA 1
ATOM 623 C C . CYS A 1 80 ? 4.863 7.433 -0.471 1.00 97.69 80 CYS A C 1
ATOM 625 O O . CYS A 1 80 ? 3.814 7.755 -1.030 1.00 97.69 80 CYS A O 1
ATOM 627 N N . ALA A 1 81 ? 6.043 7.450 -1.087 1.00 98.44 81 ALA A N 1
ATOM 628 C CA . ALA A 1 81 ? 6.222 7.623 -2.522 1.00 98.44 81 ALA A CA 1
ATOM 629 C C . ALA A 1 81 ? 6.525 6.265 -3.160 1.00 98.44 81 ALA A C 1
ATOM 631 O O . ALA A 1 81 ? 7.588 5.706 -2.921 1.00 98.44 81 ALA A O 1
ATOM 632 N N . LEU A 1 82 ? 5.605 5.740 -3.969 1.00 98.00 82 LEU A N 1
ATOM 633 C CA . LEU A 1 82 ? 5.760 4.487 -4.710 1.00 98.00 82 LEU A CA 1
ATOM 634 C C . LEU A 1 82 ? 6.118 4.801 -6.163 1.00 98.00 82 LEU A C 1
ATOM 636 O O . LEU A 1 82 ? 5.373 5.514 -6.835 1.00 98.00 82 LEU A O 1
ATOM 640 N N . THR A 1 83 ? 7.230 4.254 -6.652 1.00 98.12 83 THR A N 1
ATOM 641 C CA . THR A 1 83 ? 7.652 4.373 -8.052 1.00 98.12 83 THR A CA 1
ATOM 642 C C . THR A 1 83 ? 7.575 3.027 -8.757 1.00 98.12 83 THR A C 1
ATOM 644 O O . THR A 1 83 ? 8.173 2.057 -8.296 1.00 98.12 83 THR A O 1
ATOM 647 N N . VAL A 1 84 ? 6.871 2.989 -9.889 1.00 97.56 84 VAL A N 1
ATOM 648 C CA . VAL A 1 84 ? 6.671 1.802 -10.733 1.00 97.56 84 VAL A CA 1
ATOM 649 C C . VAL A 1 84 ? 6.837 2.215 -12.195 1.00 97.56 84 VAL A C 1
ATOM 651 O O . VAL A 1 84 ? 6.204 3.178 -12.625 1.00 97.56 84 VAL A O 1
ATOM 654 N N . ALA A 1 85 ? 7.696 1.520 -12.951 1.00 95.94 85 ALA A N 1
ATOM 655 C CA . ALA A 1 85 ? 7.978 1.805 -14.367 1.00 95.94 85 ALA A CA 1
ATOM 656 C C . ALA A 1 85 ? 8.222 3.305 -14.664 1.00 95.94 85 ALA A C 1
ATOM 658 O O . ALA A 1 85 ? 7.688 3.877 -15.614 1.00 95.94 85 ALA A O 1
ATOM 659 N N . GLY A 1 86 ? 9.005 3.963 -13.800 1.00 95.38 86 GLY A N 1
ATOM 660 C CA . GLY A 1 86 ? 9.366 5.382 -13.920 1.00 95.38 86 GLY A CA 1
ATOM 661 C C . GLY A 1 86 ? 8.310 6.390 -13.447 1.00 95.38 86 GLY A C 1
ATOM 662 O O . GLY A 1 86 ? 8.615 7.578 -13.382 1.00 95.38 86 GLY A O 1
ATOM 663 N N . VAL A 1 87 ? 7.103 5.954 -13.072 1.00 97.31 87 VAL A N 1
ATOM 664 C CA . VAL A 1 87 ? 6.036 6.831 -12.565 1.00 97.31 87 VAL A CA 1
ATOM 665 C C . VAL A 1 87 ? 5.971 6.758 -11.046 1.00 97.31 87 VAL A C 1
ATOM 667 O O . VAL A 1 87 ? 5.820 5.676 -10.480 1.00 97.31 87 VAL A O 1
ATOM 670 N N . THR A 1 88 ? 6.031 7.914 -10.384 1.00 98.19 88 THR A N 1
ATOM 671 C CA . THR A 1 88 ? 5.899 8.028 -8.926 1.00 98.19 88 THR A CA 1
ATOM 672 C C . THR A 1 88 ? 4.509 8.526 -8.544 1.00 98.19 88 THR A C 1
ATOM 674 O O . THR A 1 88 ? 4.026 9.525 -9.077 1.00 98.19 88 THR A O 1
ATOM 677 N N . ARG A 1 89 ? 3.868 7.850 -7.587 1.00 97.69 89 ARG A N 1
ATOM 678 C CA . ARG A 1 89 ? 2.640 8.304 -6.921 1.00 97.69 89 ARG A CA 1
ATOM 679 C C . ARG A 1 89 ? 2.859 8.362 -5.419 1.00 97.69 89 ARG A C 1
ATOM 681 O O . ARG A 1 89 ? 3.664 7.607 -4.881 1.00 97.69 89 ARG A O 1
ATOM 688 N N . GLN A 1 90 ? 2.135 9.252 -4.750 1.00 98.00 90 GLN A N 1
ATOM 689 C CA . GLN A 1 90 ? 2.261 9.454 -3.312 1.00 98.00 90 GLN A CA 1
ATOM 690 C C . GLN A 1 90 ? 0.925 9.265 -2.603 1.00 98.00 90 GLN A C 1
ATOM 692 O O . GLN A 1 90 ? -0.126 9.624 -3.134 1.00 98.00 90 GLN A O 1
ATOM 697 N N . ALA A 1 91 ? 0.988 8.710 -1.397 1.00 96.69 91 ALA A N 1
ATOM 698 C CA . ALA A 1 91 ? -0.136 8.615 -0.478 1.00 96.69 91 ALA A CA 1
ATOM 699 C C . ALA A 1 91 ? 0.328 8.941 0.944 1.00 96.69 91 ALA A C 1
ATOM 701 O O . ALA A 1 91 ? 1.468 8.654 1.315 1.00 96.69 91 ALA A O 1
ATOM 702 N N . ILE A 1 92 ? -0.569 9.533 1.728 1.00 96.19 92 ILE A N 1
ATOM 703 C CA . ILE A 1 92 ? -0.316 9.927 3.113 1.00 96.19 92 ILE A CA 1
ATOM 704 C C . ILE A 1 92 ? -1.117 9.002 4.027 1.00 96.19 92 ILE A C 1
ATOM 706 O O . ILE A 1 92 ? -2.313 8.801 3.819 1.00 96.19 92 ILE A O 1
ATOM 710 N N . GLY A 1 93 ? -0.448 8.439 5.027 1.00 93.94 93 GLY A N 1
ATOM 711 C CA . GLY A 1 93 ? -1.054 7.715 6.136 1.00 93.94 93 GLY A CA 1
ATOM 712 C C . GLY A 1 93 ? -0.764 8.424 7.452 1.00 93.94 93 GLY A C 1
ATOM 713 O O . GLY A 1 93 ? 0.242 9.114 7.593 1.00 93.94 93 GLY A O 1
ATOM 714 N N . GLU A 1 94 ? -1.636 8.242 8.431 1.00 93.31 94 GLU A N 1
ATOM 715 C CA . GLU A 1 94 ? -1.483 8.838 9.752 1.00 93.31 94 GLU A CA 1
ATOM 716 C C . GLU A 1 94 ? -1.787 7.834 10.851 1.00 93.31 94 GLU A C 1
ATOM 718 O O . GLU A 1 94 ? -2.606 6.931 10.683 1.00 93.31 94 GLU A O 1
ATOM 723 N N . SER A 1 95 ? -1.147 8.028 11.996 1.00 88.94 95 SER A N 1
ATOM 724 C CA . SER A 1 95 ? -1.471 7.314 13.221 1.00 88.94 95 SER A CA 1
ATOM 725 C C . SER A 1 95 ? -1.373 8.265 14.405 1.00 88.94 95 SER A C 1
ATOM 727 O O . SER A 1 95 ? -0.499 9.133 14.441 1.00 88.94 95 SER A O 1
ATOM 729 N N . LEU A 1 96 ? -2.264 8.089 15.379 1.00 80.62 96 LEU A N 1
ATOM 730 C CA . LEU A 1 96 ? -2.093 8.660 16.711 1.00 80.62 96 LEU A CA 1
ATOM 731 C C . LEU A 1 96 ? -1.045 7.792 17.410 1.00 80.62 96 LEU A C 1
ATOM 733 O O . LEU A 1 96 ? -1.249 6.593 17.602 1.00 80.62 96 LEU A O 1
ATOM 737 N N . GLU A 1 97 ? 0.119 8.346 17.708 1.00 66.19 97 GLU A N 1
ATOM 738 C CA . GLU A 1 97 ? 1.162 7.611 18.403 1.00 66.19 97 GLU A CA 1
ATOM 739 C C . GLU A 1 97 ? 0.741 7.388 19.860 1.00 66.19 97 GLU A C 1
ATOM 741 O O . GLU A 1 97 ? 0.711 8.324 20.655 1.00 66.19 97 GLU A O 1
ATOM 746 N N . ARG A 1 98 ? 0.445 6.136 20.231 1.00 50.88 98 ARG A N 1
ATOM 747 C CA . ARG A 1 98 ? 0.834 5.591 21.540 1.00 50.88 98 ARG A CA 1
ATOM 748 C C . ARG A 1 98 ? 0.807 4.059 21.529 1.00 50.88 98 ARG A C 1
ATOM 750 O O . ARG A 1 98 ? -0.199 3.446 21.869 1.00 50.88 98 ARG A O 1
ATOM 757 N N . SER A 1 99 ? 1.943 3.440 21.223 1.00 46.12 99 SER A N 1
ATOM 758 C CA . SER A 1 99 ? 2.298 2.170 21.861 1.00 46.12 99 SER A CA 1
ATOM 759 C C . SER A 1 99 ? 3.713 2.319 22.410 1.00 46.12 99 SER A C 1
ATOM 761 O O . SER A 1 99 ? 4.642 2.436 21.610 1.00 46.12 99 SER A O 1
ATOM 763 N N . PRO A 1 100 ? 3.913 2.372 23.739 1.00 51.44 100 PRO A N 1
ATOM 764 C CA . PRO A 1 100 ? 5.228 2.072 24.274 1.00 51.44 100 PRO A CA 1
ATOM 765 C C . PRO A 1 100 ? 5.548 0.618 23.900 1.00 51.44 100 PRO A C 1
ATOM 767 O O . PRO A 1 100 ? 4.644 -0.222 23.845 1.00 51.44 100 PRO A O 1
ATOM 770 N N . LEU A 1 101 ? 6.809 0.375 23.552 1.00 43.03 101 LEU A N 1
ATOM 771 C CA . LEU A 1 101 ? 7.372 -0.967 23.400 1.00 43.03 101 LEU A CA 1
ATOM 772 C C . LEU A 1 101 ? 7.107 -1.823 24.646 1.00 43.03 101 LEU A C 1
ATOM 774 O O . LEU A 1 101 ? 7.120 -1.248 25.761 1.00 43.03 101 LEU A O 1
#

Radius of gyration: 18.61 Å; chains: 1; bounding box: 52×33×46 Å

pLDDT: mean 90.72, std 13.54, range [43.03, 98.44]

Secondary structure (DSSP, 8-state):
----PPPPPPHHHHHHHHTSPPPGGGEEEEEEEEPTTSS-EEEEEEE-HHHHHHHHHHH-TT-EEEEEEEEETTEEEEEEEEEETTEEEEEEEEEE-----